Protein AF-A0A2I0V7A9-F1 (afdb_monomer)

Sequence (69 aa):
MRLLKWSPNFDVREESPIAPAWISFPKVHLHFFNMQILFGLASLFGRPLQTDQATASLSRPSVARVLIY

pLDDT: mean 82.78, std 10.36, range [56.66, 94.0]

Radius of gyration: 14.99 Å; Cα contacts (8 Å, |Δi|>4): 94; chains: 1; bounding box: 31×23×39 Å

Organism: NCBI:txid906689

Foldseek 3Di:
DDDADDDPPDDPPDDRPDDWDKDKDFPDDPVCLDPVNVQVVCVVVAHWDDWDPCSVVVVDVRITITTGD

InterPro domains:
  IPR040256 Uncharacterized protein At4g02000-like [PTHR31286] (1-68)

Structure (mmCIF, N/CA/C/O backbone):
data_AF-A0A2I0V7A9-F1
#
_entry.id   AF-A0A2I0V7A9-F1
#
loop_
_atom_site.group_PDB
_atom_site.id
_atom_site.type_symbol
_atom_site.label_atom_id
_atom_site.label_alt_id
_atom_site.label_comp_id
_atom_site.label_asym_id
_atom_site.label_entity_id
_atom_site.label_seq_id
_atom_site.pdbx_PDB_ins_code
_atom_site.Cartn_x
_atom_site.Cartn_y
_atom_site.Cartn_z
_atom_site.occupancy
_atom_site.B_iso_or_equiv
_atom_site.auth_seq_id
_atom_site.auth_comp_id
_atom_site.auth_asym_id
_atom_site.auth_atom_id
_atom_site.pdbx_PDB_model_num
ATOM 1 N N . MET A 1 1 ? -7.650 -14.581 18.294 1.00 57.28 1 MET A N 1
ATOM 2 C CA . MET A 1 1 ? -7.777 -13.294 19.017 1.00 57.28 1 MET A CA 1
ATOM 3 C C . MET A 1 1 ? -8.215 -12.231 18.020 1.00 57.28 1 MET A C 1
ATOM 5 O O . MET A 1 1 ? -7.622 -12.180 16.950 1.00 57.28 1 MET A O 1
ATOM 9 N N . ARG A 1 2 ? -9.263 -11.446 18.312 1.00 60.12 2 ARG A N 1
ATOM 10 C CA . ARG A 1 2 ? -9.714 -10.333 17.452 1.00 60.12 2 ARG A CA 1
ATOM 11 C C . ARG A 1 2 ? -9.155 -9.027 18.019 1.00 60.12 2 ARG A C 1
ATOM 13 O O . ARG A 1 2 ? -9.343 -8.757 19.200 1.00 60.12 2 ARG A O 1
ATOM 20 N N . LEU A 1 3 ? -8.455 -8.255 17.193 1.00 63.12 3 LEU A N 1
ATOM 21 C CA . LEU A 1 3 ? -8.021 -6.895 17.514 1.00 63.12 3 LEU A CA 1
ATOM 22 C C . LEU A 1 3 ? -9.129 -5.940 17.071 1.00 63.12 3 LEU A C 1
ATOM 24 O O . LEU A 1 3 ? -9.437 -5.872 15.885 1.00 63.12 3 LEU A O 1
ATOM 28 N N . LEU A 1 4 ? -9.743 -5.242 18.023 1.00 72.25 4 LEU A N 1
ATOM 29 C CA . LEU A 1 4 ? -10.826 -4.293 17.775 1.00 72.25 4 LEU A CA 1
ATOM 30 C C . LEU A 1 4 ? -10.383 -2.914 18.268 1.00 72.25 4 LEU A C 1
ATOM 32 O O . LEU A 1 4 ? -9.755 -2.802 19.324 1.00 72.25 4 LEU A O 1
ATOM 36 N N . LYS A 1 5 ? -10.670 -1.862 17.496 1.00 67.94 5 LYS A N 1
ATOM 37 C CA . LYS A 1 5 ? -10.318 -0.496 17.896 1.00 67.94 5 LYS A CA 1
ATOM 38 C C . LYS A 1 5 ? -11.327 -0.005 18.932 1.00 67.94 5 LYS A C 1
ATOM 40 O O . LYS A 1 5 ? -12.525 0.006 18.669 1.00 67.94 5 LYS A O 1
ATOM 45 N N . TRP A 1 6 ? -10.838 0.448 20.082 1.00 75.00 6 TRP A N 1
ATOM 46 C CA . TRP A 1 6 ? -11.685 1.071 21.094 1.00 75.00 6 TRP A CA 1
ATOM 47 C C . TRP A 1 6 ? -12.222 2.426 20.605 1.00 75.00 6 TRP A C 1
ATOM 49 O O . TRP A 1 6 ? -11.487 3.228 20.023 1.00 75.00 6 TRP A O 1
ATOM 59 N N . SER A 1 7 ? -13.506 2.681 20.855 1.00 74.44 7 SER A N 1
ATOM 60 C CA . SER A 1 7 ? -14.163 3.977 20.674 1.00 74.44 7 SER A CA 1
ATOM 61 C C . SER A 1 7 ? -15.277 4.137 21.723 1.00 74.44 7 SER A C 1
ATOM 63 O O . SER A 1 7 ? -15.728 3.130 22.267 1.00 74.44 7 SER A O 1
ATOM 65 N N . PRO A 1 8 ? -15.752 5.359 22.024 1.00 81.12 8 PRO A N 1
ATOM 66 C CA . PRO A 1 8 ? -16.814 5.571 23.018 1.00 81.12 8 PRO A CA 1
ATOM 67 C C . PRO A 1 8 ? -18.126 4.833 22.709 1.00 81.12 8 PRO A C 1
ATOM 69 O O . PRO A 1 8 ? -18.864 4.493 23.626 1.00 81.12 8 PRO A O 1
ATOM 72 N N . ASN A 1 9 ? -18.381 4.550 21.429 1.00 79.56 9 ASN A N 1
ATOM 73 C CA . ASN A 1 9 ? -19.571 3.848 20.944 1.00 79.56 9 ASN A CA 1
ATOM 74 C C . ASN A 1 9 ? -19.267 2.387 20.572 1.00 79.56 9 ASN A C 1
ATOM 76 O O . ASN A 1 9 ? -19.969 1.794 19.764 1.00 79.56 9 AS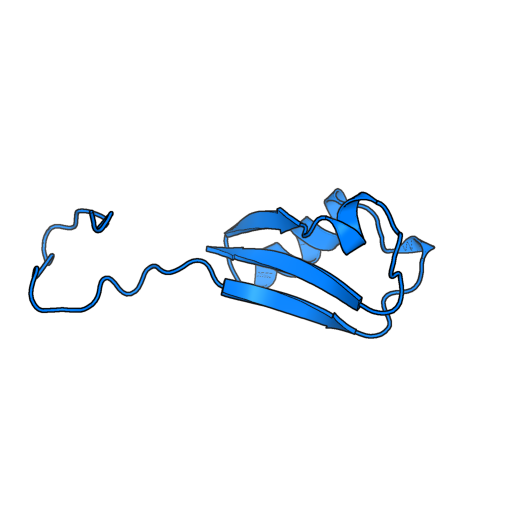N A O 1
ATOM 80 N N . PHE A 1 10 ? -18.172 1.823 21.082 1.00 74.12 10 PHE A N 1
ATOM 81 C CA . PHE A 1 10 ? -17.723 0.484 20.720 1.00 74.12 10 PHE A CA 1
ATOM 82 C C . PHE A 1 10 ? -18.681 -0.602 21.238 1.00 74.12 10 PHE A C 1
ATOM 84 O O . PHE A 1 10 ? -18.795 -0.800 22.448 1.00 74.12 10 PHE A O 1
ATOM 91 N N . ASP A 1 11 ? -19.314 -1.342 20.323 1.00 75.31 11 ASP A N 1
ATOM 92 C CA . ASP A 1 11 ? -20.057 -2.573 20.617 1.00 75.31 11 ASP A CA 1
ATOM 93 C C . ASP A 1 11 ? -19.250 -3.794 20.142 1.00 75.31 11 ASP A C 1
ATOM 95 O O . ASP A 1 11 ? -18.830 -3.878 18.992 1.00 75.31 11 ASP A O 1
ATOM 99 N N . VAL A 1 12 ? -19.045 -4.772 21.028 1.00 73.31 12 VAL A N 1
ATOM 100 C CA . VAL A 1 12 ? -18.351 -6.041 20.728 1.00 73.31 12 VAL A CA 1
ATOM 101 C C . VAL A 1 12 ? -19.149 -6.914 19.748 1.00 73.31 12 VAL A C 1
ATOM 103 O O . VAL A 1 12 ? -18.587 -7.803 19.102 1.00 73.31 12 VAL A O 1
ATOM 106 N N . ARG A 1 13 ? -20.465 -6.684 19.656 1.00 73.94 13 ARG A N 1
ATOM 107 C CA . ARG A 1 13 ? -21.384 -7.375 18.743 1.00 73.94 13 ARG A CA 1
ATOM 108 C C . ARG A 1 13 ? -21.410 -6.736 17.357 1.00 73.94 13 ARG A C 1
ATOM 110 O O . ARG A 1 13 ? -21.792 -7.420 16.410 1.00 73.94 13 ARG A O 1
ATOM 117 N N . GLU A 1 14 ? -20.995 -5.475 17.230 1.00 67.31 14 GLU A N 1
ATOM 118 C CA . GLU A 1 14 ? -20.719 -4.874 15.927 1.00 67.31 14 GLU A CA 1
ATOM 119 C C . GLU A 1 14 ? -19.348 -5.337 15.431 1.00 67.31 14 GLU A C 1
ATOM 121 O O . GLU A 1 14 ? -18.348 -5.354 16.152 1.00 67.31 14 GLU A O 1
ATOM 126 N N . GLU A 1 15 ? -19.289 -5.739 14.165 1.00 57.78 15 GLU A N 1
ATOM 127 C CA . GLU A 1 15 ? -18.016 -5.984 13.508 1.00 57.78 15 GLU A CA 1
ATOM 128 C C . GLU A 1 15 ? -17.247 -4.660 13.461 1.00 57.78 15 GLU A C 1
ATOM 130 O O . GLU A 1 15 ? -17.744 -3.680 12.910 1.00 57.78 15 GLU A O 1
ATOM 135 N N . SER A 1 16 ? -16.051 -4.607 14.064 1.00 56.66 16 SER A N 1
ATOM 136 C CA . SER A 1 16 ? -15.219 -3.399 14.020 1.00 56.66 16 SER A CA 1
ATOM 137 C C . SER A 1 16 ? -15.045 -3.003 12.550 1.00 56.66 16 SER A C 1
ATOM 139 O O . SER A 1 16 ? -14.426 -3.776 11.813 1.00 56.66 16 SER A O 1
ATOM 141 N N . PRO A 1 17 ? -15.522 -1.820 12.113 1.00 60.72 17 PRO A N 1
ATOM 142 C CA . PRO A 1 17 ? -15.584 -1.432 10.696 1.00 60.72 17 PRO A CA 1
ATOM 143 C C . PRO A 1 17 ? -14.202 -1.136 10.094 1.00 60.72 17 PRO A C 1
ATOM 145 O O . PRO A 1 17 ? -14.066 -0.488 9.063 1.00 60.72 17 PRO A O 1
ATOM 148 N N . ILE A 1 18 ? -13.151 -1.570 10.777 1.00 64.31 18 ILE A N 1
ATOM 149 C CA . ILE A 1 18 ? -11.795 -1.097 10.626 1.00 64.31 18 ILE A CA 1
ATOM 150 C C . ILE A 1 18 ? -10.918 -2.293 10.276 1.00 64.31 18 ILE A C 1
ATOM 152 O O . ILE A 1 18 ? -10.077 -2.750 11.053 1.00 64.31 18 ILE A O 1
ATOM 156 N N . ALA A 1 19 ? -11.195 -2.848 9.103 1.00 74.31 19 ALA A N 1
ATOM 157 C CA . ALA A 1 19 ? -10.346 -3.827 8.457 1.00 74.31 19 ALA A CA 1
ATOM 158 C C . ALA A 1 19 ? -9.520 -3.098 7.390 1.00 74.31 19 ALA A C 1
ATOM 160 O O . ALA A 1 19 ? -10.090 -2.350 6.594 1.00 74.31 19 ALA A O 1
ATOM 161 N N . PRO A 1 20 ? -8.194 -3.289 7.352 1.00 83.38 20 PRO A N 1
ATOM 162 C CA . PRO A 1 20 ? -7.388 -2.680 6.312 1.00 83.38 20 PRO A CA 1
ATOM 163 C C . PRO A 1 20 ? -7.771 -3.278 4.950 1.00 83.38 20 PRO A C 1
ATOM 165 O O . PRO A 1 20 ? -7.962 -4.491 4.819 1.00 83.38 20 PRO A O 1
ATOM 168 N N . ALA A 1 21 ? -7.887 -2.424 3.936 1.00 89.12 21 ALA A N 1
ATOM 169 C CA . ALA A 1 21 ? -8.341 -2.806 2.604 1.00 89.12 21 ALA A CA 1
ATOM 170 C C . ALA A 1 21 ? -7.202 -2.710 1.586 1.00 89.12 21 ALA A C 1
ATOM 172 O O . ALA A 1 21 ? -6.406 -1.772 1.594 1.00 89.12 21 ALA A O 1
ATOM 173 N N . TRP A 1 22 ? -7.124 -3.685 0.681 1.00 92.25 22 TRP A N 1
ATOM 174 C CA . TRP A 1 22 ? -6.161 -3.656 -0.418 1.00 92.25 22 TRP A CA 1
ATOM 175 C C . TRP A 1 22 ? -6.748 -2.939 -1.627 1.00 92.25 22 TRP A C 1
ATOM 177 O O . TRP A 1 22 ? -7.681 -3.442 -2.253 1.00 92.25 22 TRP A O 1
ATOM 187 N N . ILE A 1 23 ? -6.136 -1.829 -2.022 1.00 92.06 23 ILE A N 1
ATOM 188 C CA . ILE A 1 23 ? -6.429 -1.154 -3.287 1.00 92.06 23 ILE A CA 1
ATOM 189 C C . ILE A 1 23 ? -5.471 -1.661 -4.349 1.00 92.06 23 ILE A C 1
ATOM 191 O O . ILE A 1 23 ? -4.282 -1.843 -4.094 1.00 92.06 23 ILE A O 1
ATOM 195 N N . SER A 1 24 ? -6.006 -1.897 -5.544 1.00 92.62 24 SER A N 1
ATOM 196 C CA . SER A 1 24 ? -5.234 -2.319 -6.708 1.00 92.62 24 SER A CA 1
ATOM 197 C C . SER A 1 24 ? -5.244 -1.216 -7.756 1.00 92.62 24 SER A C 1
ATOM 199 O O . SER A 1 24 ? -6.307 -0.767 -8.175 1.00 92.62 24 SER A O 1
ATOM 201 N N . PHE A 1 25 ? -4.061 -0.830 -8.215 1.00 89.81 25 PHE A N 1
ATOM 202 C CA . PHE A 1 25 ? -3.852 0.086 -9.324 1.00 89.81 25 PHE A CA 1
ATOM 203 C C . PHE A 1 25 ? -3.410 -0.736 -10.545 1.00 89.81 25 PHE A C 1
ATOM 205 O O . PHE A 1 25 ? -2.246 -1.147 -10.627 1.00 89.81 25 PHE A O 1
ATOM 212 N N . PRO A 1 26 ? -4.325 -1.067 -11.472 1.00 88.19 26 PRO A N 1
ATOM 213 C CA . PRO A 1 26 ? -3.979 -1.810 -12.677 1.00 88.19 26 PRO A CA 1
ATOM 214 C C . PRO A 1 26 ? -3.242 -0.913 -13.680 1.00 88.19 26 PRO A C 1
ATOM 216 O O . PRO A 1 26 ? -3.524 0.279 -13.773 1.00 88.19 26 PRO A O 1
ATOM 219 N N . LYS A 1 27 ? -2.342 -1.500 -14.482 1.00 83.12 27 LYS A N 1
ATOM 220 C CA . LYS A 1 27 ? -1.641 -0.819 -15.593 1.00 83.12 27 LYS A CA 1
ATOM 221 C C . LYS A 1 27 ? -0.843 0.424 -15.168 1.00 83.12 27 LYS A C 1
ATOM 223 O O . LYS A 1 27 ? -0.707 1.380 -15.930 1.00 83.12 27 LYS A O 1
ATOM 228 N N . VAL A 1 28 ? -0.301 0.414 -13.955 1.00 79.81 28 VAL A N 1
ATOM 229 C CA . VAL A 1 28 ? 0.640 1.447 -13.515 1.00 79.81 28 VAL A CA 1
ATOM 230 C C . VAL A 1 28 ? 1.913 1.306 -14.348 1.00 79.81 28 VAL A C 1
ATOM 232 O O . VAL A 1 28 ? 2.486 0.223 -14.434 1.00 79.81 28 VAL A O 1
ATOM 235 N N . HIS A 1 29 ? 2.346 2.383 -15.006 1.00 80.19 29 HIS A N 1
ATOM 236 C CA . HIS A 1 29 ? 3.610 2.349 -15.742 1.00 80.19 29 HIS A CA 1
ATOM 237 C C . HIS A 1 29 ? 4.754 2.145 -14.748 1.00 80.19 29 HIS A C 1
ATOM 239 O O . HIS A 1 29 ? 4.708 2.680 -13.643 1.00 80.19 29 HIS A O 1
ATOM 245 N N . LEU A 1 30 ? 5.806 1.429 -15.148 1.00 77.12 30 LEU A N 1
ATOM 246 C CA . LEU A 1 30 ? 6.954 1.113 -14.283 1.00 77.12 30 LEU A CA 1
ATOM 247 C C . LEU A 1 30 ? 7.558 2.354 -13.596 1.00 77.12 30 LEU A C 1
ATOM 249 O O . LEU A 1 30 ? 8.001 2.284 -12.458 1.00 77.12 30 LEU A O 1
ATOM 253 N N . HIS A 1 31 ? 7.494 3.512 -14.253 1.00 78.88 31 HIS A N 1
ATOM 254 C CA . HIS A 1 31 ? 7.988 4.791 -13.736 1.00 78.88 31 HIS A CA 1
ATOM 255 C C . HIS A 1 31 ? 7.178 5.319 -12.535 1.00 78.88 31 HIS A C 1
ATOM 257 O O . HIS A 1 31 ? 7.682 6.123 -11.757 1.00 78.88 31 HIS A O 1
ATOM 263 N N . PHE A 1 32 ? 5.935 4.861 -12.365 1.00 75.06 32 PHE A N 1
ATOM 264 C CA . PHE A 1 32 ? 5.054 5.205 -11.246 1.00 75.06 32 PHE A CA 1
ATOM 265 C C . PHE A 1 32 ? 5.078 4.163 -10.116 1.00 75.06 32 PHE A C 1
ATOM 267 O O . PHE A 1 32 ? 4.424 4.372 -9.095 1.00 75.06 32 PHE A O 1
ATOM 274 N N . PHE A 1 33 ? 5.862 3.081 -10.235 1.00 81.25 33 PHE A N 1
ATOM 275 C CA . PHE A 1 33 ? 6.132 2.133 -9.141 1.00 81.25 33 PHE A CA 1
ATOM 276 C C . PHE A 1 33 ? 7.147 2.702 -8.130 1.00 81.25 33 PHE A C 1
ATOM 278 O O . PHE A 1 33 ? 8.124 2.067 -7.742 1.00 81.25 33 PHE A O 1
ATOM 285 N N . ASN A 1 34 ? 6.910 3.934 -7.685 1.00 86.25 34 ASN A N 1
ATOM 286 C CA . ASN A 1 34 ? 7.611 4.536 -6.562 1.00 86.25 34 ASN A CA 1
ATOM 287 C C . ASN A 1 34 ? 6.670 4.519 -5.350 1.00 86.25 34 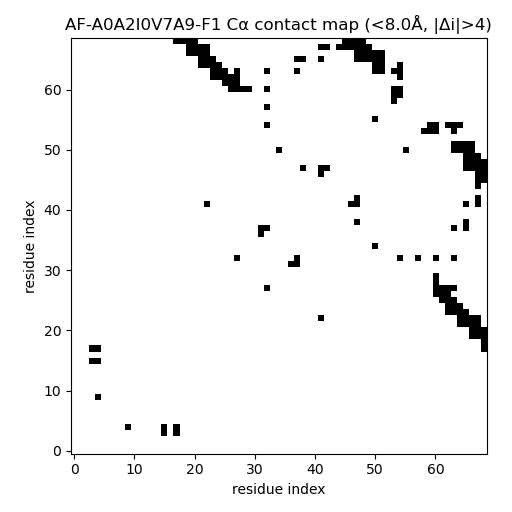ASN A C 1
ATOM 289 O O . ASN A 1 34 ? 5.530 4.975 -5.444 1.00 86.25 34 ASN A O 1
ATOM 293 N N . MET A 1 35 ? 7.152 4.023 -4.206 1.00 86.12 35 MET A N 1
ATOM 294 C CA . MET A 1 35 ? 6.403 3.970 -2.943 1.00 86.12 35 MET A CA 1
ATOM 295 C C . MET A 1 35 ? 5.758 5.312 -2.573 1.00 86.12 35 MET A C 1
ATOM 297 O O . MET A 1 35 ? 4.610 5.332 -2.147 1.00 86.12 35 MET A O 1
ATOM 301 N N . GLN A 1 36 ? 6.455 6.432 -2.781 1.00 90.19 36 GLN A N 1
ATOM 302 C CA . GLN A 1 36 ? 5.952 7.776 -2.481 1.00 90.19 36 GLN A CA 1
ATOM 303 C C . GLN A 1 36 ? 4.758 8.144 -3.367 1.00 90.19 36 GLN A C 1
ATOM 305 O O . GLN A 1 36 ? 3.778 8.699 -2.880 1.00 90.19 36 GLN A O 1
ATOM 310 N N . ILE A 1 37 ? 4.814 7.793 -4.655 1.00 90.50 37 ILE A N 1
ATOM 311 C CA . ILE A 1 37 ? 3.727 8.047 -5.609 1.00 90.50 37 ILE A CA 1
ATOM 312 C C . ILE A 1 37 ? 2.534 7.146 -5.2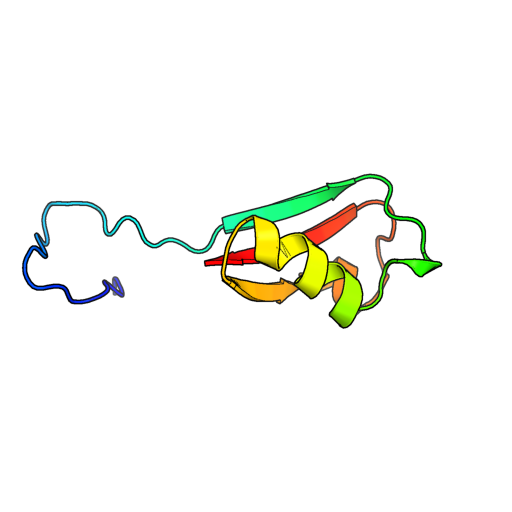91 1.00 90.50 37 ILE A C 1
ATOM 314 O O . ILE A 1 37 ? 1.405 7.622 -5.205 1.00 90.50 37 ILE A O 1
ATOM 318 N N . LEU A 1 38 ? 2.782 5.853 -5.065 1.00 91.38 38 LEU A N 1
ATOM 319 C CA . LEU A 1 38 ? 1.740 4.884 -4.726 1.00 91.38 38 LEU A CA 1
ATOM 320 C C . LEU A 1 38 ? 1.045 5.235 -3.408 1.00 91.38 38 LEU A C 1
ATOM 322 O O . LEU A 1 38 ? -0.176 5.152 -3.326 1.00 91.38 38 LEU A O 1
ATOM 326 N N . PHE A 1 39 ? 1.795 5.669 -2.393 1.00 93.25 39 PHE A N 1
ATOM 327 C CA . PHE A 1 39 ? 1.225 6.127 -1.127 1.00 93.25 39 PHE A CA 1
ATOM 328 C C . PHE A 1 39 ? 0.497 7.459 -1.288 1.00 93.25 39 PHE A C 1
ATOM 330 O O . PHE A 1 39 ? -0.580 7.620 -0.723 1.00 93.25 39 PHE A O 1
ATOM 337 N N . GLY A 1 40 ? 1.022 8.379 -2.099 1.00 93.19 40 GLY A N 1
ATOM 338 C CA . GLY A 1 40 ? 0.327 9.614 -2.457 1.00 93.19 40 GLY A CA 1
ATOM 339 C C . GLY A 1 40 ? -1.039 9.337 -3.086 1.00 93.19 40 GLY A C 1
ATOM 340 O O . GLY A 1 40 ? -2.044 9.879 -2.636 1.00 93.19 40 GLY A O 1
ATOM 341 N N . LEU A 1 41 ? -1.109 8.422 -4.055 1.00 90.81 41 LEU A N 1
ATOM 342 C CA . LEU A 1 41 ? -2.372 8.018 -4.677 1.00 90.8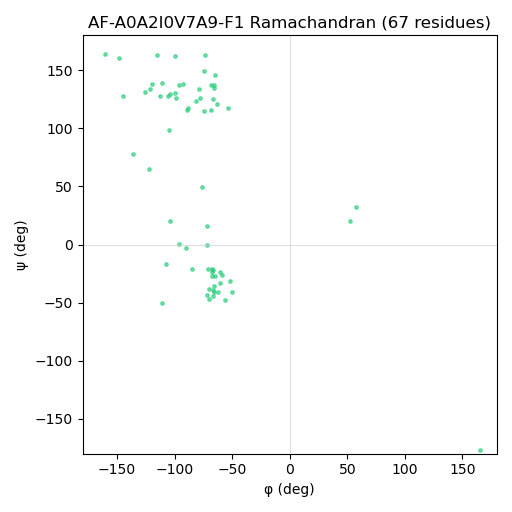1 41 LEU A CA 1
ATOM 343 C C . LEU A 1 41 ? -3.293 7.274 -3.706 1.00 90.81 41 LEU A C 1
ATOM 345 O O . LEU A 1 41 ? -4.486 7.556 -3.647 1.00 90.81 41 LEU A O 1
ATOM 349 N N . ALA A 1 42 ? -2.750 6.341 -2.924 1.00 92.25 42 ALA A N 1
ATOM 350 C CA . ALA A 1 42 ? -3.522 5.587 -1.943 1.00 92.25 42 ALA A CA 1
ATOM 351 C C . ALA A 1 42 ? -4.074 6.475 -0.816 1.00 92.25 42 ALA A C 1
ATOM 353 O O . ALA A 1 42 ? -5.136 6.166 -0.283 1.00 92.25 42 ALA A O 1
ATOM 354 N N . SER A 1 43 ? -3.407 7.597 -0.511 1.00 93.12 43 SE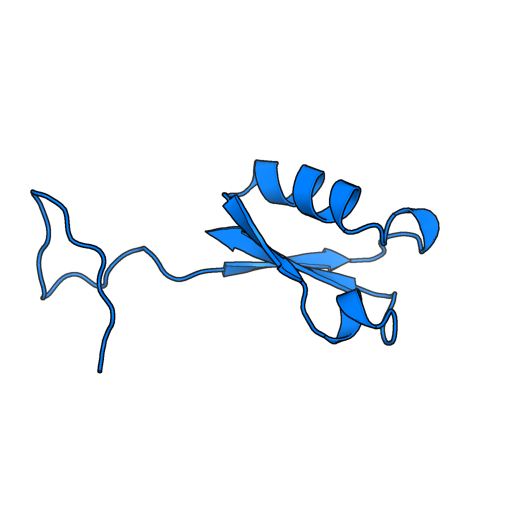R A N 1
ATOM 355 C CA . SER A 1 43 ? -3.844 8.558 0.509 1.00 93.12 43 SER A CA 1
ATOM 356 C C . SER A 1 43 ? -5.211 9.182 0.217 1.00 93.12 43 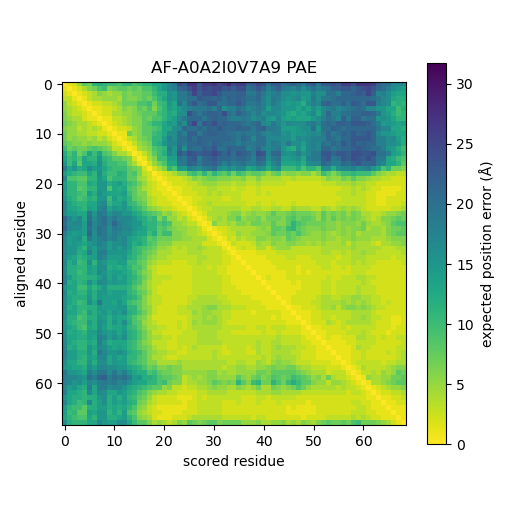SER A C 1
ATOM 358 O O . SER A 1 43 ? -5.912 9.584 1.141 1.00 93.12 43 SER A O 1
ATOM 360 N N . LEU A 1 44 ? -5.621 9.196 -1.058 1.00 92.06 44 LEU A N 1
ATOM 361 C CA . LEU A 1 44 ? -6.951 9.637 -1.487 1.00 92.06 44 LEU A CA 1
ATOM 362 C C . LEU A 1 44 ? -8.072 8.703 -1.017 1.00 92.06 44 LEU A C 1
ATOM 364 O O . LEU A 1 44 ? -9.221 9.124 -0.934 1.00 92.06 44 LEU A O 1
ATOM 368 N N . PHE A 1 45 ? -7.752 7.440 -0.737 1.00 89.56 45 PHE A N 1
ATOM 369 C CA . PHE A 1 45 ? -8.730 6.419 -0.369 1.00 89.56 45 PHE A CA 1
ATOM 370 C C . PHE A 1 45 ? -8.672 6.027 1.111 1.00 89.56 45 PHE A C 1
ATOM 372 O O . PHE A 1 45 ? -9.605 5.408 1.613 1.00 89.56 45 PHE A O 1
ATOM 379 N N . GLY A 1 46 ? -7.583 6.354 1.803 1.00 89.94 46 GLY A N 1
ATOM 380 C CA . GLY A 1 46 ? -7.364 6.029 3.208 1.00 89.94 46 GLY A CA 1
ATOM 381 C C . GLY A 1 46 ? -5.902 6.224 3.583 1.00 89.94 46 GLY A C 1
ATOM 382 O O . GLY A 1 46 ? -5.088 6.638 2.765 1.00 89.94 46 GLY A O 1
ATOM 383 N N . ARG A 1 47 ? -5.520 5.915 4.819 1.00 92.12 47 ARG A N 1
ATOM 384 C CA . ARG A 1 47 ? -4.127 6.022 5.256 1.00 92.12 47 ARG A CA 1
ATOM 385 C C . ARG A 1 47 ? -3.311 4.863 4.667 1.00 92.12 47 ARG A C 1
ATOM 387 O O . ARG A 1 47 ? -3.550 3.722 5.057 1.00 92.12 47 ARG A O 1
ATOM 394 N N . PRO A 1 48 ? -2.329 5.109 3.781 1.00 93.12 48 PRO A N 1
ATOM 395 C CA . PRO A 1 48 ? -1.484 4.047 3.249 1.00 93.12 48 PRO A CA 1
ATOM 396 C C . PRO A 1 48 ? -0.632 3.453 4.370 1.00 93.12 48 PRO A C 1
ATOM 398 O O . PRO A 1 48 ? -0.038 4.190 5.160 1.00 93.12 48 PRO A O 1
ATOM 401 N N . LEU A 1 49 ? -0.563 2.127 4.428 1.00 91.94 49 LEU A N 1
ATOM 402 C CA . LEU A 1 49 ? 0.217 1.396 5.424 1.00 91.94 49 LEU A CA 1
ATOM 403 C C . LEU A 1 49 ? 1.419 0.695 4.794 1.00 91.94 49 LEU A C 1
ATOM 405 O O . LEU A 1 49 ? 2.535 0.813 5.289 1.00 91.94 49 LEU A O 1
ATOM 409 N N . GLN A 1 50 ? 1.185 -0.054 3.716 1.00 92.25 50 GLN A N 1
ATOM 410 C CA . GLN A 1 50 ? 2.207 -0.874 3.063 1.00 92.25 50 GLN A CA 1
ATOM 411 C C . GLN A 1 50 ? 1.811 -1.236 1.633 1.00 92.25 50 GLN A C 1
ATOM 413 O O . GLN A 1 50 ? 0.643 -1.141 1.264 1.00 92.25 50 GLN A O 1
ATOM 418 N N . THR A 1 51 ? 2.773 -1.684 0.833 1.00 92.69 51 THR A N 1
ATOM 419 C CA . THR A 1 51 ? 2.516 -2.343 -0.454 1.00 92.69 51 THR A CA 1
ATOM 420 C C . THR A 1 51 ? 2.622 -3.858 -0.316 1.00 92.69 51 THR A C 1
ATOM 422 O O . THR A 1 51 ? 3.157 -4.361 0.673 1.00 92.69 51 THR A O 1
ATOM 425 N N . ASP A 1 52 ? 2.080 -4.607 -1.277 1.00 90.75 52 ASP A N 1
ATOM 426 C CA . ASP A 1 52 ? 2.299 -6.053 -1.306 1.00 90.75 52 ASP A CA 1
ATOM 427 C C . ASP A 1 52 ? 3.731 -6.392 -1.758 1.00 90.75 52 ASP A C 1
ATOM 429 O O . ASP A 1 52 ? 4.449 -5.577 -2.346 1.00 90.75 52 ASP A O 1
ATOM 433 N N . GLN A 1 53 ? 4.159 -7.629 -1.501 1.00 89.50 53 GLN A N 1
ATOM 434 C CA . GLN A 1 53 ? 5.509 -8.072 -1.853 1.00 89.50 53 GLN A CA 1
ATOM 435 C C . GLN A 1 53 ? 5.774 -7.980 -3.362 1.00 89.50 53 GLN A C 1
ATOM 437 O O . GLN A 1 53 ? 6.896 -7.682 -3.768 1.00 89.50 53 GLN A O 1
ATOM 442 N N . ALA A 1 54 ? 4.759 -8.204 -4.201 1.00 87.50 54 ALA A N 1
ATOM 443 C CA . ALA A 1 54 ? 4.893 -8.137 -5.653 1.00 87.50 54 ALA A CA 1
ATOM 444 C C . ALA A 1 54 ? 5.180 -6.710 -6.148 1.00 87.50 54 ALA A C 1
ATOM 446 O O . ALA A 1 54 ? 6.014 -6.523 -7.034 1.00 87.50 54 ALA A O 1
ATOM 447 N N . THR A 1 55 ? 4.542 -5.711 -5.535 1.00 88.25 55 THR A N 1
ATOM 448 C CA . THR A 1 55 ? 4.777 -4.286 -5.796 1.00 88.25 55 THR A CA 1
ATOM 449 C C . THR A 1 55 ? 6.124 -3.841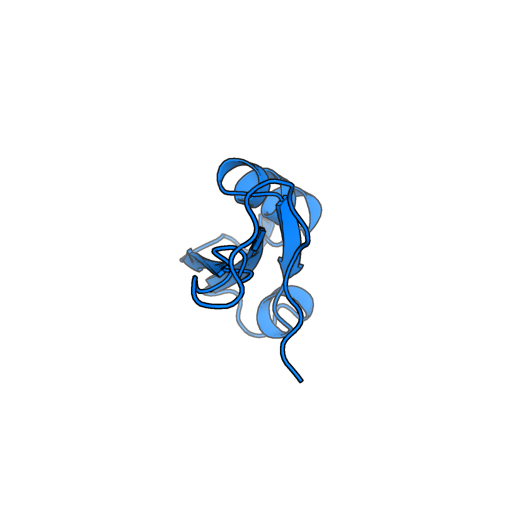 -5.238 1.00 88.25 55 THR A C 1
ATOM 451 O O . THR A 1 55 ? 6.871 -3.160 -5.934 1.00 88.25 55 THR A O 1
ATOM 454 N N . ALA A 1 56 ? 6.475 -4.264 -4.018 1.00 87.81 56 ALA A N 1
ATOM 455 C CA . ALA A 1 56 ? 7.745 -3.910 -3.382 1.00 87.81 56 ALA A CA 1
ATOM 456 C C . ALA A 1 56 ? 8.968 -4.501 -4.105 1.00 87.81 56 ALA A C 1
ATOM 458 O O . ALA A 1 56 ? 10.007 -3.854 -4.192 1.00 87.81 56 ALA A O 1
ATOM 459 N N . SER A 1 57 ? 8.838 -5.719 -4.640 1.00 88.06 57 SER A N 1
ATOM 460 C CA . SER A 1 57 ? 9.892 -6.399 -5.410 1.00 88.06 57 SER A CA 1
ATOM 461 C C . SER A 1 57 ? 9.841 -6.117 -6.912 1.00 88.06 57 SER A C 1
ATOM 463 O O . SER A 1 57 ? 10.684 -6.635 -7.640 1.00 88.06 57 SER A O 1
ATOM 465 N N . LEU A 1 58 ? 8.846 -5.356 -7.391 1.00 84.31 58 LEU A N 1
ATOM 466 C CA . LEU A 1 58 ? 8.577 -5.138 -8.821 1.00 84.31 58 LEU A CA 1
ATOM 467 C C . LEU A 1 58 ? 8.450 -6.439 -9.644 1.00 84.31 58 LEU A C 1
ATOM 469 O O . LEU A 1 58 ? 8.558 -6.419 -10.868 1.00 84.31 58 LEU A O 1
ATOM 473 N N . SER A 1 59 ? 8.181 -7.578 -9.000 1.00 84.94 59 SER A N 1
ATOM 474 C CA . SER A 1 59 ? 8.107 -8.889 -9.662 1.00 84.94 59 SER A CA 1
ATOM 475 C C . SER A 1 59 ? 6.867 -9.045 -10.544 1.00 84.94 59 SER A C 1
ATOM 477 O O . SER A 1 59 ? 6.858 -9.865 -11.462 1.00 84.94 59 SER A O 1
ATOM 479 N N . ARG A 1 60 ? 5.820 -8.243 -10.301 1.00 81.06 60 ARG A N 1
ATOM 480 C CA . ARG A 1 60 ? 4.593 -8.221 -11.110 1.00 81.06 60 ARG A CA 1
ATOM 481 C C . ARG A 1 60 ? 4.135 -6.782 -11.395 1.00 81.06 60 ARG A C 1
A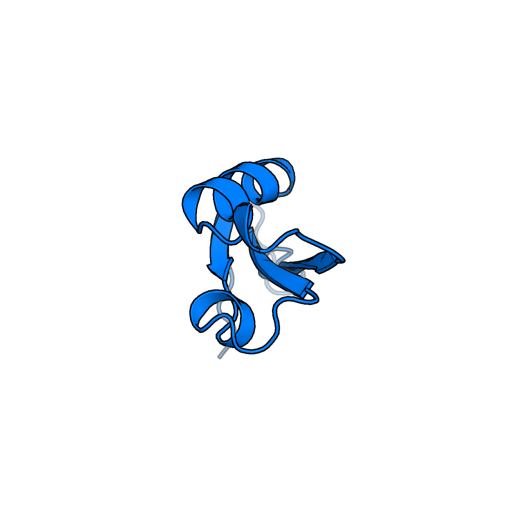TOM 483 O O . ARG A 1 60 ? 3.162 -6.322 -10.801 1.00 81.06 60 ARG A O 1
ATOM 490 N N . PRO A 1 61 ? 4.768 -6.073 -12.348 1.00 77.75 61 PRO A N 1
ATOM 491 C CA . PRO A 1 61 ? 4.500 -4.655 -12.605 1.00 77.75 61 PRO A CA 1
ATOM 492 C C . PRO A 1 61 ? 3.140 -4.384 -13.277 1.00 77.75 61 PRO A C 1
ATOM 494 O O . PRO A 1 61 ? 2.783 -3.240 -13.527 1.00 77.75 61 PRO A O 1
ATOM 497 N N . SER A 1 62 ? 2.340 -5.415 -13.574 1.00 83.88 62 SER A N 1
ATOM 498 C CA . SER A 1 62 ? 1.002 -5.243 -14.155 1.00 83.88 62 SER A CA 1
ATOM 499 C C . SER A 1 62 ? 0.002 -4.580 -13.201 1.00 83.88 62 SER A C 1
ATOM 501 O O . SER A 1 62 ? -0.979 -3.983 -13.652 1.00 83.88 62 SER A O 1
ATOM 503 N N . VAL A 1 63 ? 0.203 -4.743 -11.888 1.00 87.69 63 VAL A N 1
ATOM 504 C CA . VAL A 1 63 ? -0.696 -4.242 -10.841 1.00 87.69 63 VAL A CA 1
ATOM 505 C C . VAL A 1 63 ? 0.138 -3.822 -9.638 1.00 87.69 63 VAL A C 1
ATOM 507 O O . VAL A 1 63 ? 0.906 -4.632 -9.131 1.00 87.69 63 VAL A O 1
ATOM 510 N N . ALA A 1 64 ? -0.056 -2.593 -9.162 1.00 91.31 64 ALA A N 1
ATOM 511 C CA . ALA A 1 64 ? 0.455 -2.167 -7.863 1.00 91.31 64 ALA A CA 1
ATOM 512 C C . ALA A 1 64 ? -0.646 -2.319 -6.809 1.00 91.31 64 ALA A C 1
ATOM 514 O O . ALA A 1 64 ? -1.796 -1.961 -7.069 1.00 91.31 64 ALA A O 1
ATOM 515 N N . ARG A 1 65 ? -0.319 -2.833 -5.622 1.00 92.94 65 ARG A N 1
ATOM 516 C CA . ARG A 1 65 ? -1.272 -2.953 -4.511 1.00 92.94 65 ARG A CA 1
ATOM 517 C C . ARG A 1 65 ? -0.782 -2.202 -3.290 1.00 92.94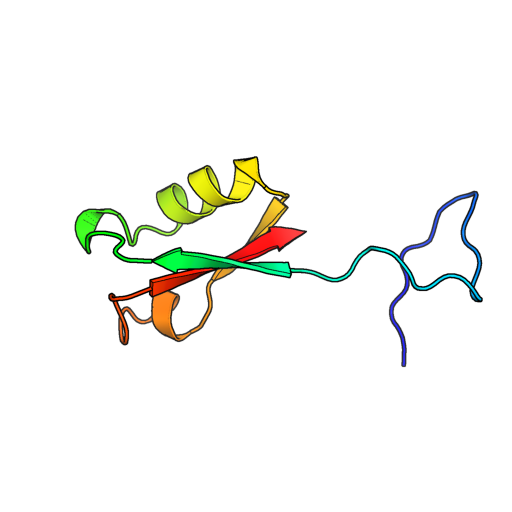 65 ARG A C 1
ATOM 519 O O . ARG A 1 65 ? 0.371 -2.347 -2.890 1.00 92.94 65 ARG A O 1
ATOM 526 N N . VAL A 1 66 ? -1.684 -1.436 -2.685 1.00 94.00 66 VAL A N 1
ATOM 527 C CA . VAL A 1 66 ? -1.433 -0.687 -1.451 1.00 94.00 66 VAL A CA 1
ATOM 528 C C . VAL A 1 66 ? -2.499 -1.059 -0.431 1.00 94.00 66 VAL A C 1
ATOM 530 O O . VAL A 1 66 ? -3.689 -1.072 -0.743 1.00 94.00 66 VAL A O 1
ATOM 533 N N . LEU A 1 67 ? -2.065 -1.385 0.778 1.00 93.44 67 LEU A N 1
ATOM 534 C CA . LEU A 1 67 ? -2.922 -1.563 1.935 1.00 93.44 67 LEU A CA 1
ATOM 535 C C . LEU A 1 67 ? -3.238 -0.189 2.517 1.00 93.44 67 LEU A C 1
ATOM 537 O O . LEU A 1 67 ? -2.318 0.551 2.874 1.00 93.44 67 LEU A O 1
ATOM 541 N N . ILE A 1 68 ? -4.521 0.125 2.627 1.00 92.00 68 ILE A N 1
ATOM 542 C CA . ILE A 1 68 ? -5.017 1.351 3.246 1.00 92.00 68 ILE A CA 1
ATOM 543 C C . ILE A 1 68 ? -5.828 1.053 4.505 1.00 92.00 68 ILE A C 1
ATOM 545 O O . ILE A 1 68 ? -6.272 -0.080 4.720 1.00 92.00 68 ILE A O 1
ATOM 549 N N . TYR A 1 69 ? -6.015 2.091 5.314 1.00 84.31 69 TYR A N 1
ATOM 550 C CA . TYR A 1 69 ? -6.804 2.097 6.541 1.00 84.31 69 TYR A CA 1
ATOM 551 C C . TYR A 1 69 ? -7.760 3.283 6.591 1.00 84.31 69 TYR A C 1
ATOM 553 O O . TYR A 1 69 ? -7.361 4.365 6.099 1.00 84.31 69 TYR A O 1
#

Mean predicted aligned error: 8.15 Å

Solvent-accessible surface area (backbone atoms only — not comparable to full-atom values): 4344 Å² total; per-residue (Å²): 138,86,91,67,80,87,53,99,84,64,51,92,87,50,78,68,92,79,67,74,42,78,46,74,44,71,71,47,55,79,88,58,76,38,71,68,55,49,37,58,62,39,46,79,80,24,52,56,75,46,62,42,69,45,43,74,67,56,76,42,60,61,42,40,38,38,35,24,81

Secondary structure (DSSP, 8-state):
-------TT--TTSPPS---EEEEEET--GGG--HHHHHHHHTTTS-EEEE-HHHHTTS-TTEEEEEE-

Nearest PDB structures (foldseek):
  1wf2-assembly1_A  TM=6.000E-01  e=1.021E+00  Homo sapiens
  2n82-assembly1_B  TM=6.329E-01  e=3.107E+00  Homo sapiens